Protein AF-B7KFS8-F1 (afdb_monomer_lite)

Structure (mmCIF, N/CA/C/O backbone):
data_AF-B7KFS8-F1
#
_entry.id   AF-B7KFS8-F1
#
loop_
_atom_site.group_PDB
_atom_site.id
_atom_site.type_symbol
_atom_site.label_atom_id
_atom_site.label_alt_id
_atom_site.label_comp_id
_atom_site.label_asym_id
_atom_site.label_entity_id
_atom_site.label_seq_id
_atom_site.pdbx_PDB_ins_code
_atom_site.Cartn_x
_atom_site.Cartn_y
_atom_site.Cartn_z
_atom_site.occupancy
_atom_site.B_iso_or_equiv
_atom_site.auth_seq_id
_atom_site.auth_comp_id
_atom_site.auth_asym_id
_atom_site.auth_atom_id
_atom_site.pdbx_PDB_model_num
ATOM 1 N N . MET A 1 1 ? -3.283 16.956 -27.958 1.00 44.78 1 MET A N 1
ATOM 2 C CA . MET A 1 1 ? -3.019 15.995 -26.865 1.00 44.78 1 MET A CA 1
ATOM 3 C C . MET A 1 1 ? -3.149 16.750 -25.552 1.00 44.78 1 MET A C 1
ATOM 5 O O . MET A 1 1 ? -2.461 17.747 -25.385 1.00 44.78 1 MET A O 1
ATOM 9 N N . ASN A 1 2 ? -4.097 16.364 -24.696 1.00 37.62 2 ASN A N 1
ATOM 10 C CA . ASN A 1 2 ? -4.349 17.033 -23.414 1.00 37.62 2 ASN A CA 1
ATOM 11 C C . ASN A 1 2 ? -3.291 16.612 -22.388 1.00 37.62 2 ASN A C 1
ATOM 13 O O . ASN A 1 2 ? -3.001 15.423 -22.302 1.00 37.62 2 ASN A O 1
ATOM 17 N N . LYS A 1 3 ? -2.767 17.562 -21.597 1.00 37.19 3 LYS A N 1
ATOM 18 C CA . LYS A 1 3 ? -1.763 17.331 -20.534 1.00 37.19 3 LYS A CA 1
ATOM 19 C C . LYS A 1 3 ? -2.094 16.143 -19.613 1.00 37.19 3 LYS A C 1
ATOM 21 O O . LYS A 1 3 ? -1.200 15.376 -19.289 1.00 37.19 3 LYS A O 1
ATOM 26 N N . ALA A 1 4 ? -3.377 15.930 -19.310 1.00 37.59 4 ALA A N 1
ATOM 27 C CA . ALA A 1 4 ? -3.850 14.810 -18.491 1.00 37.59 4 ALA A CA 1
ATOM 28 C C . ALA A 1 4 ? -3.551 13.415 -19.085 1.00 37.59 4 ALA A C 1
ATOM 30 O O . ALA A 1 4 ? -3.328 12.470 -18.341 1.00 37.59 4 ALA A O 1
ATOM 31 N N . ASN A 1 5 ? -3.503 13.273 -20.416 1.00 35.84 5 ASN A N 1
ATOM 32 C CA . ASN A 1 5 ? -3.118 12.007 -21.059 1.00 35.84 5 ASN A CA 1
ATOM 33 C C . ASN A 1 5 ? -1.601 11.788 -21.068 1.00 35.84 5 ASN A C 1
ATOM 35 O O . ASN A 1 5 ? -1.158 10.669 -21.297 1.00 35.84 5 ASN A O 1
ATOM 39 N N . THR A 1 6 ? -0.811 12.844 -20.875 1.00 38.94 6 THR A N 1
ATOM 40 C CA . THR A 1 6 ? 0.650 12.756 -20.845 1.00 38.94 6 THR A CA 1
ATOM 41 C C . THR A 1 6 ? 1.142 12.361 -19.452 1.00 38.94 6 THR A C 1
ATOM 43 O O . THR A 1 6 ? 2.029 11.523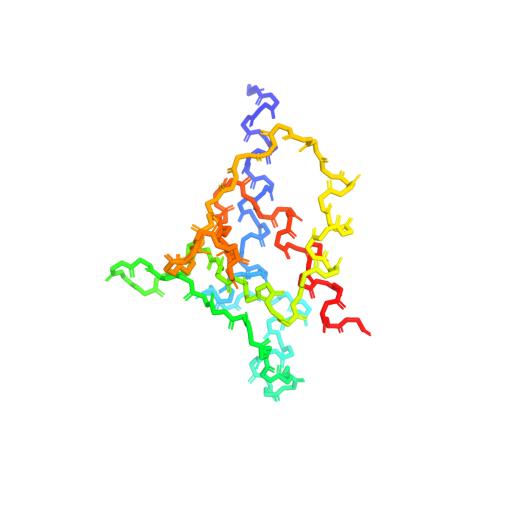 -19.354 1.00 38.94 6 THR A O 1
ATOM 46 N N . GLU A 1 7 ? 0.525 12.892 -18.391 1.00 46.03 7 GLU A N 1
ATOM 47 C CA . GLU A 1 7 ? 0.836 12.546 -16.991 1.00 46.03 7 GLU A CA 1
ATOM 48 C C . GLU A 1 7 ? 0.433 11.098 -16.659 1.00 46.03 7 GLU A C 1
ATOM 50 O O . GLU A 1 7 ? 1.249 10.336 -16.152 1.00 46.03 7 GLU A O 1
ATOM 55 N N . LEU A 1 8 ? -0.762 10.658 -17.082 1.00 44.94 8 LEU A N 1
ATOM 56 C CA . LEU A 1 8 ? -1.217 9.276 -16.871 1.00 44.94 8 LEU A CA 1
ATOM 57 C C . LEU A 1 8 ? -0.351 8.231 -17.607 1.00 44.94 8 LEU A C 1
ATOM 59 O O . LEU A 1 8 ? -0.252 7.089 -17.169 1.00 44.94 8 LEU A O 1
ATOM 63 N N . ASN A 1 9 ? 0.255 8.602 -18.743 1.00 43.78 9 ASN A N 1
ATOM 64 C CA . ASN A 1 9 ? 1.144 7.712 -19.500 1.00 43.78 9 ASN A CA 1
ATOM 65 C C . ASN A 1 9 ? 2.520 7.579 -18.836 1.00 43.78 9 ASN A C 1
ATOM 67 O O . ASN A 1 9 ? 3.072 6.487 -18.821 1.00 43.78 9 ASN A O 1
ATOM 71 N N . GLN A 1 10 ? 3.046 8.660 -18.251 1.00 48.53 10 GLN A N 1
ATOM 72 C CA . GLN A 1 10 ? 4.299 8.610 -17.489 1.00 48.53 10 GLN A CA 1
ATOM 73 C C . GLN A 1 10 ? 4.157 7.767 -16.216 1.00 48.53 10 GLN A C 1
ATOM 75 O O . GLN A 1 10 ? 5.083 7.044 -15.858 1.00 48.53 10 GLN A O 1
ATOM 80 N N . ASP A 1 11 ? 2.987 7.802 -15.567 1.00 54.16 11 ASP A N 1
ATOM 81 C CA . ASP A 1 11 ? 2.695 6.946 -14.413 1.00 54.16 11 ASP A CA 1
ATOM 82 C C . ASP A 1 11 ? 2.670 5.452 -14.791 1.00 54.16 11 ASP A C 1
ATOM 84 O O . ASP A 1 11 ? 3.154 4.615 -14.032 1.00 54.16 11 ASP A O 1
ATOM 88 N N . LEU A 1 12 ? 2.165 5.090 -15.976 1.00 55.66 12 LEU A N 1
ATOM 89 C CA . LEU A 1 12 ? 2.148 3.691 -16.426 1.00 55.66 12 LEU A CA 1
ATOM 90 C C . LEU A 1 12 ? 3.537 3.165 -16.807 1.00 55.66 12 LEU A C 1
ATOM 92 O O . LEU A 1 12 ? 3.809 1.996 -16.550 1.00 55.66 12 LEU A O 1
ATOM 96 N N . ASP A 1 13 ? 4.422 4.010 -17.342 1.00 55.03 13 ASP A N 1
ATOM 97 C CA . ASP A 1 13 ? 5.807 3.622 -17.649 1.00 55.03 13 ASP A CA 1
ATOM 98 C C . ASP A 1 13 ? 6.600 3.255 -16.377 1.00 55.03 13 ASP A C 1
ATOM 100 O O . ASP A 1 13 ? 7.511 2.429 -16.421 1.00 55.03 13 ASP A O 1
ATOM 104 N N . MET A 1 14 ? 6.232 3.821 -15.219 1.00 61.31 14 MET A N 1
ATOM 105 C CA . MET A 1 14 ? 6.832 3.469 -13.927 1.00 61.31 14 MET A CA 1
ATOM 106 C C . MET A 1 14 ? 6.249 2.191 -13.316 1.00 61.31 14 MET A C 1
ATOM 108 O O . MET A 1 14 ? 6.856 1.622 -12.413 1.00 61.31 14 MET A O 1
ATOM 112 N N . LEU A 1 15 ? 5.080 1.720 -13.762 1.00 65.25 15 LEU A N 1
ATOM 113 C CA . LEU A 1 15 ? 4.432 0.530 -13.201 1.00 65.25 15 LEU A CA 1
ATOM 114 C C . LEU A 1 15 ? 5.364 -0.686 -13.252 1.00 65.25 15 LEU A C 1
ATOM 116 O O . LEU A 1 15 ? 5.500 -1.410 -12.266 1.00 65.25 15 LEU A O 1
ATOM 120 N N . ASP A 1 16 ? 6.064 -0.831 -14.372 1.00 65.06 16 ASP A N 1
ATOM 121 C CA . ASP A 1 16 ? 6.987 -1.924 -14.653 1.00 65.06 16 ASP A CA 1
ATOM 122 C C . ASP A 1 16 ? 8.173 -2.003 -13.666 1.00 65.06 16 ASP A C 1
ATOM 124 O O . ASP A 1 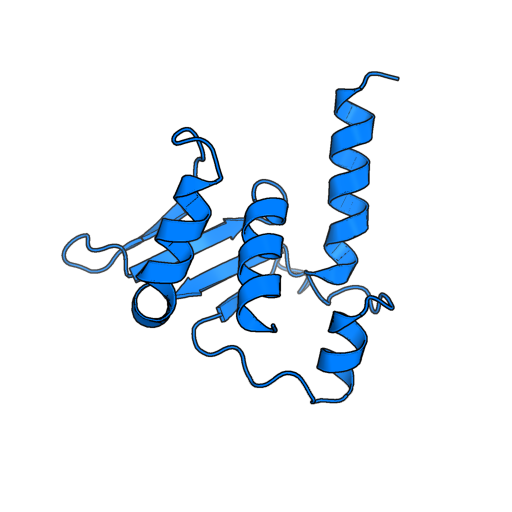16 ? 8.735 -3.081 -13.447 1.00 65.06 16 ASP A O 1
ATOM 128 N N . GLU A 1 17 ? 8.566 -0.884 -13.044 1.00 65.31 17 GLU A N 1
ATOM 129 C CA . GLU A 1 17 ? 9.651 -0.851 -12.051 1.00 65.31 17 GLU A CA 1
ATOM 130 C C . GLU A 1 17 ? 9.201 -1.306 -10.656 1.00 65.31 17 GLU A C 1
ATOM 132 O O . GLU A 1 17 ? 10.014 -1.821 -9.882 1.00 65.31 17 GLU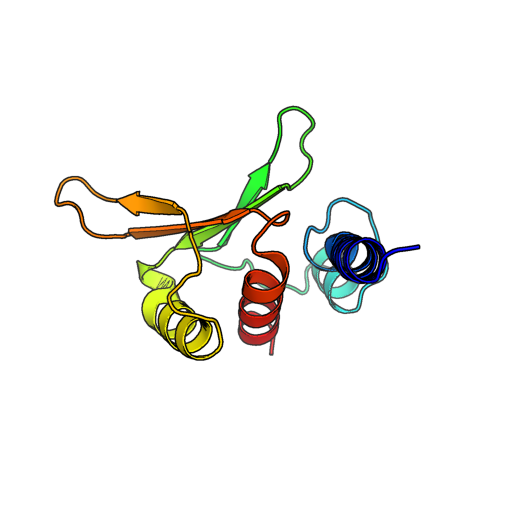 A O 1
ATOM 137 N N . TYR A 1 18 ? 7.914 -1.140 -10.342 1.00 68.94 18 TYR A N 1
ATOM 138 C CA . TYR A 1 18 ? 7.368 -1.292 -8.989 1.00 68.94 18 TYR A CA 1
ATOM 139 C C . TYR A 1 18 ? 6.347 -2.437 -8.856 1.00 68.94 18 TYR A C 1
ATOM 141 O O . TYR A 1 18 ? 5.979 -2.802 -7.733 1.00 68.94 18 TYR A O 1
ATOM 149 N N . ASP A 1 19 ? 5.904 -3.031 -9.970 1.00 66.56 19 ASP A N 1
ATOM 150 C CA . ASP A 1 19 ? 4.998 -4.184 -10.008 1.00 66.56 19 ASP A CA 1
ATOM 151 C C . ASP A 1 19 ? 5.734 -5.528 -10.206 1.00 66.56 19 ASP A C 1
ATOM 153 O O . ASP A 1 19 ? 5.211 -6.591 -9.866 1.00 66.56 19 ASP A O 1
ATOM 157 N N . PHE A 1 20 ? 6.986 -5.501 -10.671 1.00 62.53 20 PHE A N 1
ATOM 158 C CA . PHE A 1 20 ? 7.827 -6.661 -10.995 1.00 62.53 20 PHE A CA 1
ATOM 159 C C . PHE A 1 20 ? 7.170 -7.712 -11.915 1.00 62.53 20 PHE A C 1
ATOM 161 O O . PHE A 1 20 ? 7.577 -8.877 -11.879 1.00 62.53 20 PHE A O 1
ATOM 168 N N . THR A 1 21 ? 6.144 -7.363 -12.697 1.00 58.12 21 THR A N 1
ATOM 169 C CA . THR A 1 21 ? 5.476 -8.312 -13.610 1.00 58.12 21 THR A CA 1
ATOM 170 C C . THR A 1 21 ? 6.184 -8.415 -14.958 1.00 58.12 21 THR A C 1
ATOM 172 O O . THR A 1 21 ? 6.168 -9.480 -15.575 1.00 58.12 21 THR A O 1
ATOM 175 N N . GLY A 1 22 ? 6.825 -7.329 -15.399 1.00 53.00 22 GLY A N 1
ATOM 176 C CA . GLY A 1 22 ? 7.287 -7.168 -16.778 1.00 53.00 22 GLY A CA 1
ATOM 177 C C . GLY A 1 22 ? 8.745 -7.514 -17.074 1.00 53.00 22 GLY A C 1
ATOM 178 O O . GLY A 1 22 ? 9.154 -7.429 -18.229 1.00 53.00 22 GLY A O 1
ATOM 179 N N . GLY A 1 23 ? 9.576 -7.892 -16.099 1.00 48.72 23 GLY A N 1
ATOM 180 C CA . GLY A 1 23 ? 10.985 -8.150 -16.428 1.00 48.72 23 GLY A CA 1
ATOM 181 C C . GLY A 1 23 ? 11.844 -6.898 -16.614 1.00 48.72 23 GLY A C 1
ATOM 182 O O . GLY A 1 23 ? 12.997 -7.005 -17.041 1.00 48.72 23 GLY A O 1
ATOM 183 N N . VAL A 1 24 ? 11.285 -5.714 -16.364 1.00 46.81 24 VAL A N 1
ATOM 184 C CA . VAL A 1 24 ? 11.899 -4.451 -16.764 1.00 46.81 24 VAL A CA 1
ATOM 185 C C . VAL A 1 24 ? 13.109 -4.155 -15.891 1.00 46.81 24 VAL A C 1
ATOM 187 O O . VAL A 1 24 ? 13.079 -4.281 -14.671 1.00 46.81 24 VAL A O 1
ATOM 190 N N . ARG A 1 25 ? 14.218 -3.786 -16.544 1.00 44.72 25 ARG A N 1
ATOM 191 C CA . ARG A 1 25 ? 15.521 -3.470 -15.939 1.00 44.72 25 ARG A CA 1
ATOM 192 C C . ARG A 1 25 ? 15.478 -2.146 -15.153 1.00 44.72 25 ARG A C 1
ATOM 194 O O . ARG A 1 25 ? 16.257 -1.245 -15.437 1.00 44.72 25 ARG A O 1
ATOM 201 N N . GLY A 1 26 ? 14.612 -2.042 -14.152 1.00 51.66 26 GLY A N 1
ATOM 202 C CA . GLY A 1 26 ? 14.700 -1.024 -13.108 1.00 51.66 26 GLY A CA 1
ATOM 203 C C . GLY A 1 26 ? 15.756 -1.407 -12.067 1.00 51.66 26 GLY A C 1
ATOM 204 O O . GLY A 1 26 ? 16.061 -2.593 -11.877 1.00 51.66 26 GLY A O 1
ATOM 205 N N . LYS A 1 27 ? 16.314 -0.413 -11.364 1.00 55.22 27 LYS A N 1
ATOM 206 C CA . LYS A 1 27 ? 17.321 -0.598 -10.294 1.00 55.22 27 LYS A CA 1
ATOM 207 C C . LYS A 1 27 ? 16.903 -1.679 -9.285 1.00 55.22 27 LYS A C 1
ATOM 209 O O . LYS A 1 27 ? 17.736 -2.468 -8.840 1.00 55.22 27 LYS A O 1
ATOM 214 N N . TYR A 1 28 ? 15.611 -1.743 -8.970 1.00 57.62 28 TYR A N 1
ATOM 215 C CA . TYR A 1 28 ? 15.062 -2.616 -7.936 1.00 57.62 28 TYR A CA 1
ATOM 216 C C . TYR A 1 28 ? 14.612 -3.987 -8.451 1.00 57.62 28 TYR A C 1
ATOM 218 O O . TYR A 1 28 ? 14.753 -4.977 -7.738 1.00 57.62 28 TYR A O 1
ATOM 226 N N . TYR A 1 29 ? 14.181 -4.098 -9.710 1.00 57.56 29 TYR A N 1
ATOM 227 C CA . TYR A 1 29 ? 13.882 -5.393 -10.328 1.00 57.56 29 TYR A CA 1
ATOM 228 C C . TYR A 1 29 ? 15.120 -6.303 -10.378 1.00 57.56 29 TYR A C 1
ATOM 230 O O . TYR A 1 29 ? 15.045 -7.489 -10.056 1.00 57.56 29 TYR A O 1
ATOM 238 N N . GLN A 1 30 ? 16.291 -5.736 -10.700 1.00 55.03 30 GLN A N 1
ATOM 239 C CA . GLN A 1 30 ? 17.556 -6.479 -10.694 1.00 55.03 30 GLN A CA 1
ATOM 240 C C . GLN A 1 30 ? 17.940 -6.962 -9.288 1.00 55.03 30 GLN A C 1
ATOM 242 O O . GLN A 1 30 ? 18.442 -8.073 -9.130 1.00 55.03 30 GLN A O 1
ATOM 247 N N . GLN A 1 31 ? 17.686 -6.157 -8.253 1.00 57.41 31 GLN A N 1
ATOM 248 C CA . GLN A 1 31 ? 17.914 -6.569 -6.866 1.00 57.41 31 GLN A CA 1
ATOM 249 C C . GLN A 1 31 ? 16.949 -7.689 -6.452 1.00 57.41 31 GLN A C 1
ATOM 251 O O . GLN A 1 31 ? 17.374 -8.642 -5.797 1.00 57.41 31 GLN A O 1
ATOM 256 N N . TYR A 1 32 ? 15.680 -7.607 -6.870 1.00 59.34 32 TYR A N 1
ATOM 257 C CA . TYR A 1 32 ? 14.668 -8.628 -6.596 1.00 59.34 32 TYR A CA 1
ATOM 258 C C . TYR A 1 32 ? 15.025 -9.970 -7.248 1.00 59.34 32 TYR A C 1
ATOM 260 O O . TYR A 1 32 ? 15.091 -10.990 -6.565 1.00 59.34 32 TYR A O 1
ATOM 268 N N . GLN A 1 33 ? 15.321 -9.971 -8.554 1.00 54.59 33 GLN A N 1
ATOM 269 C CA . GLN A 1 33 ? 15.661 -11.188 -9.303 1.00 54.59 33 GLN A CA 1
ATOM 270 C C . GLN A 1 33 ? 16.934 -11.877 -8.811 1.00 54.59 33 GLN A C 1
ATOM 272 O O . GLN A 1 33 ? 17.012 -13.102 -8.839 1.00 54.59 33 GLN A O 1
ATOM 277 N N . ASN A 1 34 ? 17.916 -11.109 -8.338 1.00 57.84 34 ASN A N 1
ATOM 278 C CA . ASN A 1 34 ? 19.157 -11.659 -7.797 1.00 57.84 34 ASN A CA 1
ATOM 279 C C . ASN A 1 34 ? 19.003 -12.193 -6.358 1.00 57.84 34 ASN A C 1
ATOM 281 O O . ASN A 1 34 ? 20.000 -12.568 -5.747 1.00 57.84 34 ASN A O 1
ATOM 285 N N . GLY A 1 35 ? 17.784 -12.208 -5.799 1.00 53.47 35 GLY A N 1
ATOM 286 C CA . GLY A 1 35 ? 17.520 -12.663 -4.430 1.00 53.47 35 GLY A CA 1
ATOM 287 C C . GLY A 1 35 ? 18.048 -11.719 -3.345 1.00 53.47 35 GLY A C 1
ATOM 288 O O . GLY A 1 35 ? 18.118 -12.104 -2.181 1.00 53.47 35 GLY A O 1
ATOM 289 N N . ASN A 1 36 ? 18.422 -10.489 -3.712 1.00 55.00 36 ASN A N 1
ATOM 290 C CA . ASN A 1 36 ? 19.032 -9.510 -2.809 1.00 55.00 36 ASN A CA 1
ATOM 291 C C . ASN A 1 36 ? 18.009 -8.612 -2.104 1.00 55.00 36 ASN A C 1
ATOM 293 O O . ASN A 1 36 ? 18.378 -7.873 -1.192 1.00 55.00 36 ASN A O 1
ATOM 297 N N . ILE A 1 37 ? 16.733 -8.668 -2.491 1.00 59.91 37 ILE A N 1
ATOM 298 C CA . ILE A 1 37 ? 15.667 -8.018 -1.727 1.00 59.91 37 ILE A CA 1
ATOM 299 C C . ILE A 1 37 ? 15.251 -8.961 -0.610 1.00 59.91 37 ILE A C 1
ATOM 301 O O . ILE A 1 37 ? 14.714 -10.043 -0.853 1.00 59.91 37 ILE A O 1
ATOM 305 N N . LYS A 1 38 ? 15.509 -8.536 0.632 1.00 65.69 38 LYS A N 1
ATOM 306 C CA . LYS A 1 38 ? 14.945 -9.195 1.810 1.00 65.69 38 LYS A CA 1
ATOM 307 C C . LYS A 1 38 ? 13.429 -9.294 1.625 1.00 65.69 38 LYS A C 1
ATOM 309 O O . LYS A 1 38 ? 12.834 -8.319 1.167 1.00 65.69 38 LYS A O 1
ATOM 314 N N . PRO A 1 39 ? 12.794 -10.421 1.991 1.00 68.06 39 PRO A N 1
ATOM 315 C CA . PRO A 1 39 ? 11.342 -10.511 1.989 1.00 68.06 39 PRO A CA 1
ATOM 316 C C . PRO A 1 39 ? 10.761 -9.287 2.698 1.00 68.06 39 PRO A C 1
ATOM 318 O O . PRO A 1 39 ? 11.079 -9.045 3.865 1.00 68.06 39 PRO A O 1
ATOM 321 N N . LEU A 1 40 ? 9.957 -8.497 1.984 1.00 80.25 40 LEU A N 1
ATOM 322 C CA . LEU A 1 40 ? 9.279 -7.343 2.560 1.00 80.25 40 LEU A CA 1
ATOM 323 C C . LEU A 1 40 ? 8.133 -7.865 3.427 1.00 80.25 40 LEU A C 1
ATOM 325 O O . LEU A 1 40 ? 7.013 -8.073 2.961 1.00 80.25 40 LEU A O 1
ATOM 329 N N . LYS A 1 41 ? 8.453 -8.189 4.681 1.00 86.50 41 LYS A N 1
ATOM 330 C CA . LYS A 1 41 ? 7.486 -8.653 5.679 1.00 86.50 41 LYS A CA 1
ATOM 331 C C . LYS A 1 41 ? 6.332 -7.651 5.755 1.00 86.50 41 LYS A C 1
ATOM 333 O O . LYS A 1 41 ? 6.584 -6.464 5.814 1.00 86.50 41 LYS A O 1
ATOM 338 N N . GLY A 1 42 ? 5.082 -8.110 5.744 1.00 90.00 42 GLY A N 1
ATOM 339 C CA . GLY A 1 42 ? 3.920 -7.212 5.798 1.00 90.00 42 GLY A CA 1
ATOM 340 C C . GLY A 1 42 ? 3.547 -6.560 4.459 1.00 90.00 42 GLY A C 1
ATOM 341 O O . GLY A 1 42 ? 2.571 -5.823 4.406 1.00 90.00 42 GLY A O 1
ATOM 342 N N . ILE A 1 43 ? 4.262 -6.857 3.368 1.00 91.38 43 ILE A N 1
ATOM 343 C CA . ILE A 1 43 ? 3.898 -6.437 2.010 1.00 91.38 43 ILE A CA 1
ATOM 344 C C . ILE A 1 43 ? 3.408 -7.646 1.215 1.00 91.38 43 ILE A C 1
ATOM 346 O O . ILE A 1 43 ? 4.112 -8.649 1.082 1.00 91.38 43 ILE A O 1
ATOM 350 N N . GLN A 1 44 ? 2.208 -7.547 0.646 1.00 91.19 44 GLN A N 1
ATOM 351 C CA . GLN A 1 44 ? 1.650 -8.567 -0.242 1.00 91.19 44 GLN A CA 1
ATOM 352 C C . GLN A 1 44 ? 1.155 -7.936 -1.535 1.00 91.19 44 GLN A C 1
ATOM 354 O O . GLN A 1 44 ? 0.438 -6.944 -1.519 1.00 91.19 44 GLN A O 1
ATOM 359 N N . PHE A 1 45 ? 1.496 -8.525 -2.677 1.00 90.56 45 PHE A N 1
ATOM 360 C CA . PHE A 1 45 ? 0.984 -8.037 -3.951 1.00 90.56 45 PHE A CA 1
ATOM 361 C C . PHE A 1 45 ? -0.404 -8.596 -4.242 1.00 90.56 45 PHE A C 1
ATOM 363 O O . PHE A 1 45 ? -0.639 -9.801 -4.146 1.00 90.56 45 PHE A O 1
ATOM 370 N N . VAL A 1 46 ? -1.301 -7.712 -4.668 1.00 90.81 46 VAL A N 1
ATOM 371 C CA . VAL A 1 46 ? -2.624 -8.079 -5.172 1.00 90.81 46 VAL A CA 1
ATOM 372 C C . VAL A 1 46 ? -2.493 -8.382 -6.657 1.00 90.81 46 VAL A C 1
ATOM 374 O O . VAL A 1 46 ? -1.923 -7.585 -7.405 1.00 90.81 46 VAL A O 1
ATOM 377 N N . THR A 1 47 ? -3.017 -9.529 -7.085 1.00 89.19 47 THR A N 1
ATOM 378 C CA . THR A 1 47 ? -2.968 -9.967 -8.483 1.00 89.19 47 THR A CA 1
ATOM 379 C C . THR A 1 47 ? -4.358 -10.066 -9.092 1.00 89.19 47 THR A C 1
ATOM 381 O O . THR A 1 47 ? -5.334 -10.369 -8.405 1.00 89.19 47 THR A O 1
ATOM 384 N N . ASP A 1 48 ? -4.450 -9.807 -10.395 1.00 87.38 48 ASP A N 1
ATOM 385 C CA . ASP A 1 48 ? -5.650 -10.096 -11.168 1.00 87.38 48 ASP A CA 1
ATOM 386 C C . ASP A 1 48 ? -5.754 -11.587 -11.532 1.00 87.38 48 ASP A C 1
ATOM 388 O O . ASP A 1 48 ? -4.867 -12.398 -11.261 1.00 87.38 48 ASP A O 1
ATOM 392 N N . THR A 1 49 ? -6.837 -11.959 -12.213 1.00 88.56 49 THR A N 1
ATOM 393 C CA . THR A 1 49 ? -7.098 -13.345 -12.638 1.00 88.56 49 THR A CA 1
ATOM 394 C C . THR A 1 49 ? -6.079 -13.906 -13.634 1.00 88.56 49 THR A C 1
ATOM 396 O O . THR A 1 49 ? -6.091 -15.105 -13.902 1.00 88.56 49 THR A O 1
ATOM 399 N N . LYS A 1 50 ? -5.200 -13.065 -14.192 1.00 86.31 50 LYS A N 1
ATOM 400 C CA . LYS A 1 50 ? -4.111 -13.449 -15.099 1.00 86.31 50 LYS A CA 1
ATOM 401 C C . LYS A 1 50 ? -2.748 -13.461 -14.396 1.00 86.31 50 LYS A C 1
ATOM 403 O O . LYS A 1 50 ? -1.740 -13.675 -15.062 1.00 86.31 50 LYS A O 1
ATOM 408 N N . GLY A 1 51 ? -2.707 -13.228 -13.082 1.00 81.12 51 GLY A N 1
ATOM 409 C CA . GLY A 1 51 ? -1.477 -13.179 -12.290 1.00 81.12 51 GLY A CA 1
ATOM 410 C C . GLY A 1 51 ? -0.703 -11.866 -12.413 1.00 81.12 51 GLY A C 1
ATOM 411 O O . GLY A 1 51 ? 0.426 -11.783 -11.930 1.00 81.12 51 GLY A O 1
ATOM 412 N N . ARG A 1 52 ? -1.276 -10.829 -13.039 1.00 81.81 52 ARG A N 1
ATOM 413 C CA . ARG A 1 52 ? -0.638 -9.507 -13.117 1.00 81.81 52 ARG A CA 1
ATOM 414 C C . ARG A 1 52 ? -0.821 -8.797 -11.787 1.00 81.81 52 ARG A C 1
ATOM 416 O O . ARG A 1 52 ? -1.930 -8.775 -11.261 1.00 81.81 52 ARG A O 1
ATOM 423 N N . LYS A 1 53 ? 0.242 -8.207 -11.249 1.00 86.00 53 LYS A N 1
ATOM 424 C CA . LYS A 1 53 ? 0.173 -7.413 -10.024 1.00 86.00 53 LYS A CA 1
ATOM 425 C C . LYS A 1 53 ? -0.522 -6.089 -10.325 1.00 86.00 53 LYS A C 1
ATOM 427 O O . LYS A 1 53 ? -0.112 -5.346 -11.204 1.00 86.00 53 LYS A O 1
ATOM 432 N N . THR A 1 54 ? -1.604 -5.817 -9.614 1.00 89.31 54 THR A N 1
ATOM 433 C CA . THR A 1 54 ? -2.459 -4.637 -9.827 1.00 89.31 54 THR A CA 1
ATOM 434 C C . TH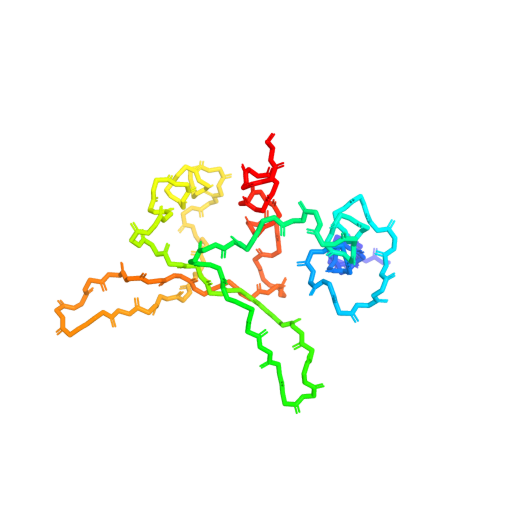R A 1 54 ? -2.499 -3.714 -8.616 1.00 89.31 54 THR A C 1
ATOM 436 O O . THR A 1 54 ? -3.161 -2.673 -8.639 1.00 89.31 54 THR A O 1
ATOM 439 N N . GLY A 1 55 ? -1.823 -4.102 -7.542 1.00 91.75 55 GLY A N 1
ATOM 440 C CA . GLY A 1 55 ? -1.764 -3.342 -6.314 1.00 91.75 55 GLY A CA 1
ATOM 441 C C . GLY A 1 55 ? -0.942 -4.037 -5.245 1.00 91.75 55 GLY A C 1
ATOM 442 O O . GLY A 1 55 ? -0.348 -5.098 -5.462 1.00 91.75 55 GLY A O 1
ATOM 443 N N . VAL A 1 56 ? -0.960 -3.434 -4.068 1.00 93.56 56 VAL A N 1
ATOM 444 C CA . VAL A 1 56 ? -0.250 -3.907 -2.889 1.00 93.56 56 VAL A CA 1
ATOM 445 C C . VAL A 1 56 ? -1.137 -3.765 -1.658 1.00 93.56 56 VAL A C 1
ATOM 447 O O . VAL A 1 56 ? -1.839 -2.769 -1.491 1.00 93.56 56 VAL A O 1
ATOM 450 N N . LEU A 1 57 ? -1.117 -4.787 -0.813 1.00 95.94 57 LEU A N 1
ATOM 451 C CA . LEU A 1 57 ? -1.660 -4.782 0.531 1.00 95.94 57 LEU A CA 1
ATOM 452 C C . LEU A 1 57 ? -0.495 -4.600 1.506 1.00 95.94 57 LEU A C 1
ATOM 454 O O . LEU A 1 57 ? 0.490 -5.341 1.449 1.00 95.94 57 LEU A O 1
ATOM 458 N N . ILE A 1 58 ? -0.615 -3.603 2.374 1.00 96.12 58 ILE A N 1
ATOM 459 C CA . ILE A 1 58 ? 0.418 -3.191 3.324 1.00 96.12 58 ILE A CA 1
ATOM 460 C C . ILE A 1 58 ? -0.134 -3.395 4.729 1.00 96.12 58 ILE A C 1
ATOM 462 O O . ILE A 1 58 ? -1.154 -2.803 5.079 1.00 96.12 58 ILE A O 1
ATOM 466 N N . ASP A 1 59 ? 0.534 -4.229 5.520 1.00 96.50 59 ASP A N 1
ATOM 467 C CA . ASP A 1 59 ? 0.216 -4.475 6.924 1.00 96.50 59 ASP A CA 1
ATOM 468 C C . ASP A 1 59 ? 0.512 -3.225 7.758 1.00 96.50 59 ASP A C 1
ATOM 470 O O . ASP A 1 59 ? 1.660 -2.787 7.880 1.00 96.50 59 ASP A O 1
ATOM 474 N N . LEU A 1 60 ? -0.537 -2.647 8.336 1.00 96.25 60 LEU A N 1
ATOM 475 C CA . LEU A 1 60 ? -0.419 -1.455 9.164 1.00 96.25 60 LEU A CA 1
ATOM 476 C C . LEU A 1 60 ? 0.158 -1.784 10.542 1.00 96.25 60 LEU A C 1
ATOM 478 O O . LEU A 1 60 ? 0.793 -0.923 11.135 1.00 96.25 60 LEU A O 1
ATOM 482 N N . ASN A 1 61 ? 0.072 -3.025 11.027 1.00 93.62 61 ASN A N 1
ATOM 483 C CA . ASN A 1 61 ? 0.721 -3.386 12.292 1.00 93.62 61 ASN A CA 1
ATOM 484 C C . ASN A 1 61 ? 2.251 -3.295 12.198 1.00 93.62 61 ASN A C 1
ATOM 486 O O . ASN A 1 61 ? 2.917 -3.006 13.191 1.00 93.62 61 ASN A O 1
ATOM 490 N N . GLU A 1 62 ? 2.807 -3.532 11.008 1.00 94.00 62 GLU A N 1
ATOM 491 C CA . GLU A 1 62 ? 4.240 -3.393 10.738 1.00 94.00 62 GLU A CA 1
ATOM 492 C C . GLU A 1 62 ? 4.595 -1.959 10.305 1.00 94.00 62 GLU A C 1
ATOM 494 O O . GLU A 1 62 ? 5.633 -1.432 10.705 1.00 94.00 62 GLU A O 1
ATOM 499 N N . TYR A 1 63 ? 3.737 -1.314 9.503 1.00 95.19 63 TYR A N 1
ATOM 500 C CA . TYR A 1 63 ? 4.088 -0.087 8.778 1.00 95.19 63 TYR A CA 1
ATOM 501 C C . TYR A 1 63 ? 3.208 1.134 9.066 1.00 95.19 63 TYR A C 1
ATOM 503 O O . TYR A 1 63 ? 3.254 2.088 8.289 1.00 95.19 63 TYR A O 1
ATOM 511 N N . GLN A 1 64 ? 2.463 1.170 10.179 1.00 94.25 64 GLN A N 1
ATOM 512 C CA . GLN A 1 64 ? 1.605 2.310 10.549 1.00 94.25 64 GLN A CA 1
ATOM 513 C C . GLN A 1 64 ? 2.347 3.651 10.457 1.00 94.25 64 GLN A C 1
ATOM 515 O O . GLN A 1 64 ? 1.875 4.579 9.812 1.00 94.25 64 GLN A O 1
ATOM 520 N N . TYR A 1 65 ? 3.542 3.741 11.050 1.00 93.12 65 TYR A N 1
ATOM 521 C CA . TYR A 1 65 ? 4.317 4.984 11.051 1.00 93.12 65 TYR A CA 1
ATOM 522 C C . TYR A 1 65 ? 4.706 5.429 9.635 1.00 93.12 65 TYR A C 1
ATOM 524 O O . TYR A 1 65 ? 4.554 6.596 9.283 1.00 93.12 65 TYR A O 1
ATOM 532 N N . LEU A 1 66 ? 5.175 4.492 8.806 1.00 92.38 66 LEU A N 1
ATOM 533 C CA . LEU A 1 66 ? 5.536 4.779 7.420 1.00 92.38 66 LEU A CA 1
ATOM 534 C C . LEU A 1 66 ? 4.311 5.213 6.610 1.00 92.38 66 LEU A C 1
ATOM 536 O O . LEU A 1 66 ? 4.402 6.139 5.809 1.00 92.38 66 LEU A O 1
ATOM 540 N N . TRP A 1 67 ? 3.170 4.564 6.837 1.00 93.88 67 TRP A N 1
ATOM 541 C CA . TRP A 1 67 ? 1.903 4.922 6.216 1.00 93.88 67 TRP A CA 1
ATOM 542 C C . TRP A 1 67 ? 1.479 6.353 6.574 1.00 93.88 67 TRP A C 1
ATOM 544 O O . TRP A 1 67 ? 1.210 7.150 5.674 1.00 93.88 67 TRP A O 1
ATOM 554 N N . ASP A 1 68 ? 1.508 6.709 7.859 1.00 91.69 68 ASP A N 1
ATOM 555 C CA . ASP A 1 68 ? 1.124 8.039 8.340 1.00 91.69 68 ASP A CA 1
ATOM 556 C C . ASP A 1 68 ? 2.067 9.138 7.822 1.00 91.69 68 ASP A C 1
ATOM 558 O O . ASP A 1 68 ? 1.613 10.196 7.381 1.00 91.69 68 ASP A O 1
ATOM 562 N N . GLU A 1 69 ? 3.382 8.893 7.810 1.00 90.69 69 GLU A N 1
ATOM 563 C CA . GLU A 1 69 ? 4.362 9.815 7.214 1.00 90.69 69 GLU A CA 1
ATOM 564 C C . GLU A 1 69 ? 4.154 9.981 5.705 1.00 90.69 69 GLU A C 1
ATOM 566 O O . GLU A 1 69 ? 4.291 11.083 5.161 1.00 90.69 69 GLU A O 1
ATOM 571 N N . CYS A 1 70 ? 3.799 8.895 5.016 1.00 88.88 70 CYS A N 1
ATOM 572 C CA . CYS A 1 70 ? 3.496 8.940 3.595 1.00 88.88 70 CYS A CA 1
ATOM 573 C C . CYS A 1 70 ? 2.277 9.835 3.350 1.00 88.88 70 CYS A C 1
ATOM 575 O O . CYS A 1 70 ? 2.368 10.777 2.562 1.00 88.88 70 CYS A O 1
ATOM 577 N N . LEU A 1 71 ? 1.190 9.625 4.100 1.00 86.38 71 LEU A N 1
ATOM 578 C CA . LEU A 1 71 ? -0.041 10.407 3.985 1.00 86.38 71 LEU A CA 1
ATOM 579 C C . LEU A 1 71 ? 0.157 11.905 4.223 1.00 86.38 71 LEU A C 1
ATOM 581 O O . LEU A 1 71 ? -0.482 12.686 3.538 1.00 86.38 71 LEU A O 1
ATOM 585 N N . LYS A 1 72 ? 1.088 12.334 5.086 1.00 87.44 72 LYS A N 1
ATOM 586 C CA . LYS A 1 72 ? 1.408 13.772 5.254 1.00 87.44 72 LYS A CA 1
ATOM 587 C C . LYS A 1 72 ? 1.910 14.449 3.976 1.00 87.44 72 LYS A C 1
ATOM 589 O O . LYS A 1 72 ? 1.908 15.673 3.884 1.00 87.44 72 LYS A O 1
ATOM 594 N N . THR A 1 73 ? 2.419 13.666 3.028 1.00 84.62 73 THR A N 1
ATOM 595 C CA . THR A 1 73 ? 2.953 14.167 1.753 1.00 84.62 73 THR A CA 1
ATOM 596 C C . THR A 1 73 ? 1.890 14.218 0.661 1.00 84.62 73 THR A C 1
ATOM 598 O O . THR A 1 73 ? 2.069 14.921 -0.331 1.00 84.62 73 THR A O 1
ATOM 601 N N . PHE A 1 74 ? 0.801 13.473 0.830 1.00 81.50 74 PHE A N 1
ATOM 602 C CA . PHE A 1 74 ? -0.301 13.415 -0.119 1.00 81.50 74 PHE A CA 1
ATOM 603 C C . PHE A 1 74 ? -1.518 14.157 0.451 1.00 81.50 74 PHE A C 1
ATOM 605 O O . PHE A 1 74 ? -1.583 14.467 1.635 1.00 81.50 74 PHE A O 1
ATOM 612 N N . ASP A 1 75 ? -2.468 14.514 -0.407 1.00 75.12 75 ASP A N 1
ATOM 613 C CA . ASP A 1 75 ? -3.685 15.212 0.016 1.00 75.12 75 ASP A CA 1
ATOM 614 C C . ASP A 1 75 ? -4.557 14.303 0.914 1.00 75.12 75 ASP A C 1
ATOM 616 O O . ASP A 1 75 ? -4.669 13.098 0.678 1.00 75.12 75 ASP A O 1
ATOM 620 N N . GLU A 1 76 ? -5.233 14.873 1.916 1.00 65.12 76 GLU A N 1
ATOM 621 C CA . GLU A 1 76 ? -6.234 14.180 2.743 1.00 65.12 76 GLU A CA 1
ATOM 622 C C . GLU A 1 76 ? -7.396 13.612 1.904 1.00 65.12 76 GLU A C 1
ATOM 624 O O . GLU A 1 76 ? -8.122 12.722 2.351 1.00 65.12 76 GLU A O 1
ATOM 629 N N . SER A 1 77 ? -7.566 14.093 0.667 1.00 74.62 77 SER A N 1
ATOM 630 C CA . SER A 1 77 ? -8.565 13.600 -0.286 1.00 74.62 77 SER A CA 1
ATOM 631 C C . SER A 1 77 ? -8.249 12.230 -0.910 1.00 74.62 77 SER A C 1
ATOM 633 O O . SER A 1 77 ? -9.090 11.691 -1.642 1.00 74.62 77 SER A O 1
ATOM 635 N N . VAL A 1 78 ? -7.081 11.637 -0.624 1.00 83.88 78 VAL A N 1
ATOM 636 C CA . VAL A 1 78 ? -6.706 10.314 -1.144 1.00 83.88 78 VAL A CA 1
ATOM 637 C C . VAL A 1 78 ? -7.683 9.245 -0.646 1.00 83.88 78 VAL A C 1
ATOM 639 O O . VAL A 1 78 ? -7.797 8.946 0.545 1.00 83.88 78 VAL A O 1
ATOM 642 N N . LYS A 1 79 ? -8.372 8.609 -1.595 1.00 89.31 79 LYS A N 1
ATOM 643 C CA . LYS A 1 79 ? -9.332 7.535 -1.328 1.00 89.31 79 LYS A CA 1
ATOM 644 C C . LYS A 1 79 ? -8.656 6.173 -1.397 1.00 89.31 79 LYS A C 1
ATOM 646 O O . LYS A 1 79 ? -8.581 5.581 -2.464 1.00 89.31 79 LYS A O 1
ATOM 651 N N . VAL A 1 80 ? -8.251 5.642 -0.249 1.00 92.00 80 VAL A N 1
ATOM 652 C CA . VAL A 1 80 ? -7.730 4.269 -0.149 1.00 92.00 80 VAL A CA 1
ATOM 653 C C . VAL A 1 80 ? -8.742 3.296 0.448 1.00 92.00 80 VAL A C 1
ATOM 655 O O . VAL A 1 80 ? -9.711 3.688 1.100 1.00 92.00 80 VAL A O 1
ATOM 658 N N . GLN A 1 81 ? -8.490 2.004 0.248 1.00 93.69 81 GLN A N 1
ATOM 659 C CA . GLN A 1 81 ? -9.259 0.924 0.861 1.00 93.69 81 GLN A CA 1
ATOM 660 C C . GLN A 1 81 ? -8.480 0.337 2.037 1.00 93.69 81 GLN A C 1
ATOM 662 O O . GLN A 1 81 ? -7.273 0.129 1.938 1.00 93.69 81 GLN A O 1
ATOM 667 N N . TYR A 1 82 ? -9.176 0.038 3.132 1.00 95.62 82 TYR A N 1
ATOM 668 C CA . TYR A 1 82 ? -8.587 -0.583 4.316 1.00 95.62 82 TYR A CA 1
ATOM 669 C C . TYR A 1 82 ? -9.172 -1.973 4.542 1.00 95.62 82 TYR A C 1
ATOM 671 O O . TYR A 1 82 ? -10.372 -2.186 4.365 1.00 95.62 82 TYR A O 1
ATOM 679 N N . LEU A 1 83 ? -8.323 -2.896 4.986 1.00 95.12 83 LEU A N 1
ATOM 680 C CA . LEU A 1 83 ? -8.765 -4.088 5.691 1.00 95.12 83 LEU A CA 1
ATOM 681 C C . LEU A 1 83 ? -8.941 -3.715 7.162 1.00 95.12 83 LEU A C 1
ATOM 683 O O . LEU A 1 83 ? -8.026 -3.156 7.773 1.00 95.12 83 LEU A O 1
ATOM 687 N N . VAL A 1 84 ? -10.109 -4.031 7.712 1.00 96.44 84 VAL A N 1
ATOM 688 C CA . VAL A 1 84 ? -10.439 -3.787 9.116 1.00 96.44 84 VAL A CA 1
ATOM 689 C C . VAL A 1 84 ? -10.663 -5.099 9.852 1.00 96.44 84 VAL A C 1
ATOM 691 O O . VAL A 1 84 ? -11.089 -6.089 9.250 1.00 96.44 84 VAL A O 1
ATOM 694 N N . ASP A 1 85 ? -10.362 -5.114 11.144 1.00 95.94 85 ASP A N 1
ATOM 695 C CA . ASP A 1 85 ? -10.627 -6.259 12.005 1.00 95.94 85 ASP A CA 1
ATOM 696 C C . ASP A 1 85 ? -12.082 -6.287 12.518 1.00 95.94 85 ASP A C 1
ATOM 698 O O . ASP A 1 85 ? -12.928 -5.468 12.153 1.00 95.94 85 ASP A O 1
ATOM 702 N N . SER A 1 86 ? -12.384 -7.253 13.391 1.00 96.19 86 SER A N 1
ATOM 703 C CA . SER A 1 86 ? -13.717 -7.405 13.996 1.00 96.19 86 SER A CA 1
ATOM 704 C C . SER A 1 86 ? -14.159 -6.244 14.899 1.00 96.19 86 SER A C 1
ATOM 706 O O . SER A 1 86 ? -15.350 -6.136 15.186 1.00 96.19 86 SER A O 1
ATOM 708 N N . GLN A 1 87 ? -13.226 -5.408 15.363 1.00 95.94 87 GLN A N 1
ATOM 709 C CA . GLN A 1 87 ? -13.486 -4.230 16.197 1.00 95.94 87 GLN A CA 1
ATOM 710 C C . GLN A 1 87 ? -13.561 -2.939 15.365 1.00 95.94 87 GLN A C 1
ATOM 712 O O . GLN A 1 87 ? -13.931 -1.892 15.891 1.00 95.94 87 GLN A O 1
ATOM 717 N N . GLY A 1 88 ? -13.266 -3.014 14.063 1.00 94.31 88 GLY A N 1
ATOM 718 C CA . GLY A 1 88 ? -13.226 -1.868 13.157 1.00 94.31 88 GLY A CA 1
ATOM 719 C C . GLY A 1 88 ? -11.858 -1.188 13.077 1.00 94.31 88 GLY A C 1
ATOM 720 O O . GLY A 1 88 ? -11.744 -0.153 12.418 1.00 94.31 88 GLY A O 1
ATOM 721 N N . GLU A 1 89 ? -10.824 -1.760 13.697 1.00 95.25 89 GLU A N 1
ATOM 722 C CA . GLU A 1 89 ? -9.458 -1.243 13.621 1.00 95.25 89 GLU A CA 1
ATOM 723 C C . GLU A 1 89 ? -8.858 -1.521 12.242 1.00 95.25 89 GLU A C 1
ATOM 725 O O . GLU A 1 89 ? -9.021 -2.605 11.677 1.00 95.25 89 GLU A O 1
ATOM 730 N N . LYS A 1 90 ? -8.152 -0.536 11.680 1.00 95.88 90 LYS A N 1
ATOM 731 C CA . LYS A 1 90 ? -7.501 -0.657 10.368 1.00 95.88 90 LYS A CA 1
ATOM 732 C C . LYS A 1 90 ? -6.211 -1.457 10.523 1.00 95.88 90 LYS A C 1
ATOM 734 O O . LYS A 1 90 ? -5.262 -0.977 11.127 1.00 95.88 90 LYS A O 1
ATOM 739 N N . ILE A 1 91 ? -6.163 -2.646 9.931 1.00 96.94 91 ILE A N 1
ATOM 740 C CA . ILE A 1 91 ? -5.020 -3.565 10.058 1.00 96.94 91 ILE A CA 1
ATOM 741 C C . ILE A 1 91 ? -4.170 -3.653 8.793 1.00 96.94 91 ILE A C 1
ATOM 743 O O . ILE A 1 91 ? -3.010 -4.042 8.858 1.00 96.94 91 ILE A O 1
ATOM 747 N N . ALA A 1 92 ? -4.717 -3.283 7.636 1.00 97.19 92 ALA A N 1
ATOM 748 C CA . ALA A 1 92 ? -3.946 -3.161 6.407 1.00 97.19 92 ALA A CA 1
ATOM 749 C C . ALA A 1 92 ? -4.551 -2.101 5.484 1.00 97.19 92 ALA A C 1
ATOM 751 O O . ALA A 1 92 ? -5.751 -1.821 5.544 1.00 97.19 92 ALA A O 1
ATOM 752 N N . VAL A 1 93 ? -3.736 -1.548 4.592 1.00 96.50 93 VAL A N 1
ATOM 753 C CA . VAL A 1 93 ? -4.180 -0.653 3.518 1.00 96.50 93 VAL A CA 1
ATOM 754 C C . VAL A 1 93 ? -3.910 -1.289 2.160 1.00 96.50 93 VAL A C 1
ATOM 756 O O . VAL A 1 93 ? -2.850 -1.868 1.925 1.00 96.50 93 VAL A O 1
ATOM 759 N N . CYS A 1 94 ? -4.889 -1.205 1.264 1.00 96.19 94 CYS A N 1
ATOM 760 C CA . CYS A 1 94 ? -4.796 -1.687 -0.104 1.00 96.19 94 CYS A CA 1
ATOM 761 C C . CYS A 1 94 ? -4.631 -0.504 -1.060 1.00 96.19 94 CYS A C 1
ATOM 763 O O . CYS A 1 94 ? -5.510 0.355 -1.169 1.00 96.19 94 CYS A O 1
ATOM 765 N N . LEU A 1 95 ? -3.525 -0.508 -1.798 1.00 93.75 95 LEU A N 1
ATOM 766 C CA . LEU A 1 95 ? -3.202 0.479 -2.819 1.00 93.75 95 LEU A CA 1
ATOM 767 C C . LEU A 1 95 ? -3.332 -0.160 -4.200 1.00 93.75 95 LEU A C 1
ATOM 769 O O . LEU A 1 95 ? -2.588 -1.076 -4.547 1.00 93.75 95 LEU A O 1
ATOM 773 N N . SER A 1 96 ? -4.270 0.329 -5.011 1.00 91.88 96 SER A N 1
ATOM 774 C CA . SER A 1 96 ? -4.299 0.004 -6.443 1.00 91.88 96 SER A CA 1
ATOM 775 C C . SER A 1 96 ? -3.208 0.776 -7.172 1.00 91.88 96 SER A C 1
ATOM 777 O O . SER A 1 96 ? -3.167 1.998 -7.059 1.00 91.88 96 SER A O 1
ATOM 779 N N . PHE A 1 97 ? -2.387 0.108 -7.983 1.00 87.88 97 PHE A N 1
ATOM 780 C CA . PHE A 1 97 ? -1.366 0.799 -8.774 1.00 87.88 97 PHE A CA 1
ATOM 781 C C . PHE A 1 97 ? -1.956 1.791 -9.774 1.00 87.88 97 PHE A C 1
ATOM 783 O O . PHE A 1 97 ? -1.338 2.802 -10.065 1.00 87.88 97 PHE A O 1
ATOM 790 N N . ARG A 1 98 ? -3.182 1.567 -10.251 1.00 86.56 98 ARG A N 1
ATOM 791 C CA . ARG A 1 98 ? -3.843 2.502 -11.169 1.00 86.56 98 ARG A CA 1
ATOM 792 C C . ARG A 1 98 ? -4.059 3.892 -10.559 1.00 86.56 98 ARG A C 1
ATOM 794 O O . ARG A 1 98 ? -4.117 4.869 -11.293 1.00 86.56 98 ARG A O 1
ATOM 801 N N . GLU A 1 99 ? -4.237 3.959 -9.246 1.00 86.31 99 GLU A N 1
ATOM 802 C CA . GLU A 1 99 ? -4.659 5.176 -8.541 1.00 86.31 99 GLU A CA 1
ATOM 803 C C . GLU A 1 99 ? -3.615 5.662 -7.529 1.00 86.31 99 GLU A C 1
ATOM 805 O O . GLU A 1 99 ? -3.574 6.840 -7.197 1.00 86.31 99 GLU A O 1
ATOM 810 N N . HIS A 1 100 ? -2.760 4.763 -7.040 1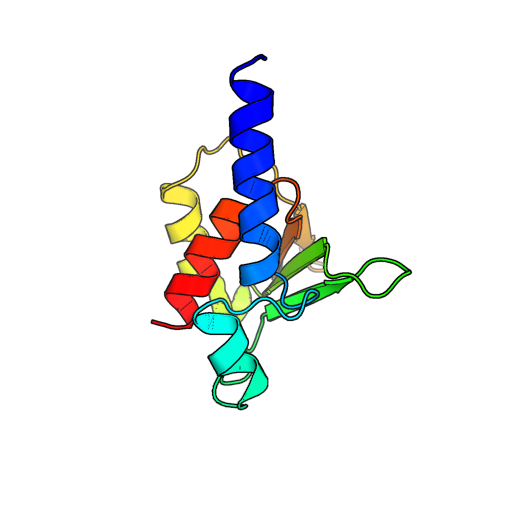.00 90.50 100 HIS A N 1
ATOM 811 C CA . HIS A 1 100 ? -1.909 4.986 -5.872 1.00 90.50 100 HIS A CA 1
ATOM 812 C C . HIS A 1 100 ? -0.438 4.650 -6.140 1.00 90.50 100 HIS A C 1
ATOM 814 O O . HIS A 1 100 ? 0.310 4.402 -5.192 1.00 90.50 100 HIS A O 1
ATOM 820 N N . LEU A 1 101 ? -0.007 4.603 -7.407 1.00 86.44 101 LEU A N 1
ATOM 821 C CA . LEU A 1 101 ? 1.362 4.204 -7.743 1.00 86.44 101 LEU A CA 1
ATOM 822 C C . LEU A 1 101 ? 2.399 5.081 -7.039 1.00 86.44 101 LEU A C 1
ATOM 824 O O . LEU A 1 101 ? 3.304 4.548 -6.415 1.00 86.44 101 LEU A O 1
ATOM 828 N N . GLN A 1 102 ? 2.229 6.403 -7.048 1.00 85.62 102 GLN A N 1
ATOM 829 C CA . GLN A 1 102 ? 3.172 7.338 -6.420 1.00 85.62 102 GLN A CA 1
ATOM 830 C C . GLN A 1 102 ? 3.296 7.134 -4.900 1.00 85.62 102 GLN A C 1
ATOM 832 O O . GLN A 1 102 ? 4.380 7.258 -4.331 1.00 85.62 102 GLN A O 1
ATOM 837 N N . ILE A 1 103 ? 2.197 6.759 -4.238 1.00 90.31 103 ILE A N 1
ATOM 838 C CA . ILE A 1 103 ? 2.195 6.418 -2.810 1.00 90.31 103 ILE A CA 1
ATOM 839 C C . ILE A 1 103 ? 2.994 5.134 -2.590 1.00 90.31 103 ILE A C 1
ATOM 841 O O . ILE A 1 103 ? 3.843 5.072 -1.699 1.00 90.31 103 ILE A O 1
ATOM 845 N N . TRP A 1 104 ? 2.755 4.119 -3.427 1.00 90.88 104 TRP A N 1
ATOM 846 C CA . TRP A 1 104 ? 3.505 2.870 -3.366 1.00 90.88 104 TRP A CA 1
ATOM 847 C C . TRP A 1 104 ? 4.999 3.085 -3.614 1.00 90.88 104 TRP A C 1
ATOM 849 O O . TRP A 1 104 ? 5.801 2.576 -2.840 1.00 90.88 104 TRP A O 1
ATOM 859 N N . GLN A 1 105 ? 5.378 3.875 -4.620 1.00 86.62 105 GLN A N 1
ATOM 860 C CA . GLN A 1 105 ? 6.776 4.189 -4.924 1.00 86.62 105 GLN A CA 1
ATOM 861 C C . GLN A 1 105 ? 7.493 4.769 -3.711 1.00 86.62 105 GLN A C 1
ATOM 863 O O . GLN A 1 105 ? 8.521 4.243 -3.297 1.00 86.62 105 GLN A O 1
ATOM 868 N N . LYS A 1 106 ? 6.899 5.786 -3.077 1.00 87.62 106 LYS A N 1
ATOM 869 C CA . LYS A 1 106 ? 7.470 6.412 -1.884 1.00 87.62 106 LYS A CA 1
ATOM 870 C C . LYS A 1 106 ? 7.660 5.415 -0.738 1.00 87.62 106 LYS A C 1
ATOM 872 O O . LYS A 1 106 ? 8.708 5.416 -0.089 1.00 87.62 106 LYS A O 1
ATOM 877 N N . ILE A 1 107 ? 6.661 4.571 -0.483 1.00 89.94 107 ILE A N 1
ATOM 878 C CA . ILE A 1 107 ? 6.742 3.532 0.554 1.00 89.94 107 ILE A CA 1
ATOM 879 C C . ILE A 1 107 ? 7.858 2.551 0.209 1.00 89.94 107 ILE A C 1
ATOM 881 O O . ILE A 1 107 ? 8.735 2.304 1.030 1.00 89.94 107 ILE A O 1
ATOM 885 N N . TYR A 1 108 ? 7.852 2.031 -1.013 1.00 86.75 108 TYR A N 1
ATOM 886 C CA . TYR A 1 108 ? 8.806 1.041 -1.480 1.00 86.75 108 TYR A CA 1
ATOM 887 C C . TYR A 1 108 ? 10.248 1.560 -1.438 1.00 86.75 108 TYR A C 1
ATOM 889 O O . TYR A 1 108 ? 11.105 0.896 -0.861 1.00 86.75 108 TYR A O 1
ATOM 897 N N . ASP A 1 109 ? 10.502 2.770 -1.944 1.00 84.88 109 ASP A N 1
ATOM 898 C CA . ASP A 1 109 ? 11.812 3.426 -1.873 1.00 84.88 109 ASP A CA 1
ATOM 899 C C . ASP A 1 109 ? 12.285 3.606 -0.424 1.00 84.88 109 ASP A C 1
ATOM 901 O O . ASP A 1 109 ? 13.470 3.455 -0.141 1.00 84.88 109 ASP A O 1
ATOM 905 N N . THR A 1 110 ? 11.368 3.860 0.514 1.00 86.88 110 THR A N 1
ATOM 906 C CA . THR A 1 110 ? 11.705 3.955 1.943 1.00 86.88 110 THR A CA 1
ATOM 907 C C . THR A 1 110 ? 12.036 2.592 2.556 1.00 86.88 110 THR A C 1
ATOM 909 O O . THR A 1 110 ? 12.896 2.507 3.427 1.00 86.88 110 THR A O 1
ATOM 912 N N . LEU A 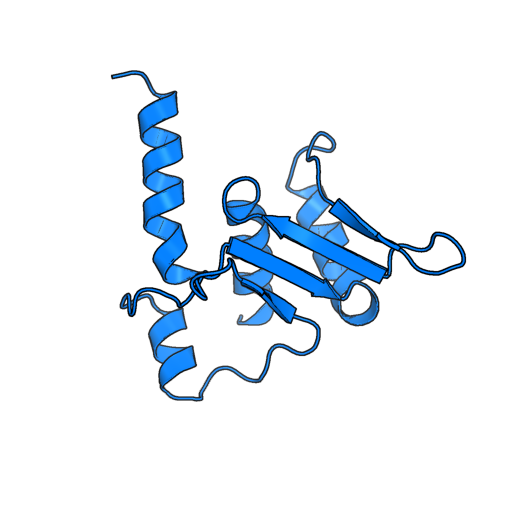1 111 ? 11.377 1.517 2.114 1.00 83.56 111 LEU A N 1
ATOM 913 C CA . LEU A 1 111 ? 11.601 0.159 2.628 1.00 83.56 111 LEU A CA 1
ATOM 914 C C . LEU A 1 111 ? 12.941 -0.448 2.193 1.00 83.56 111 LEU A C 1
ATOM 916 O O . LEU A 1 111 ? 13.425 -1.379 2.837 1.00 83.56 111 LEU A O 1
ATOM 920 N N . ILE A 1 112 ? 13.507 0.034 1.087 1.00 76.88 112 ILE A N 1
ATOM 921 C CA . ILE A 1 112 ? 14.718 -0.522 0.463 1.00 76.88 112 ILE A CA 1
ATOM 922 C C . ILE A 1 112 ? 15.943 0.402 0.541 1.00 76.88 112 ILE A C 1
ATOM 924 O O . ILE A 1 112 ? 17.010 0.007 0.063 1.00 76.88 112 ILE A O 1
ATOM 928 N N . ALA A 1 113 ? 15.784 1.616 1.080 1.00 74.31 113 ALA A N 1
ATOM 929 C CA . ALA A 1 113 ? 16.877 2.547 1.371 1.00 74.31 113 ALA A CA 1
ATOM 930 C C . ALA A 1 113 ? 17.748 2.047 2.535 1.00 74.31 113 ALA A C 1
ATOM 932 O O . ALA A 1 113 ? 18.987 2.205 2.427 1.00 74.31 113 ALA A O 1
#

Foldseek 3Di:
DDPVVVVLVVLVVCCCQQQLPPCDPDPVNVCVVVVNDDPPPQKDFDADPVRGGFWIKGFCVVCVVVLVVLVVVPDPPDDWDFDADPVRHGGITIDGSSRCVVSSVSSVVVSVD

Sequence (113 aa):
MNKANTELNQDLDMLDEYDFTGGVRGKYYQQYQNGNIKPLKGIQFVTDTKGRKTGVLIDLNEYQYLWDECLKTFDESVKVQYLVDSQGEKIAVCLSFREHLQIWQKIYDTLIA

Organism: Gloeothece citriformis (strain PCC 7424) (NCBI:txid65393)

Radius of gyration: 14.78 Å; chains: 1; bounding box: 33×31×43 Å

Secondary structure (DSSP, 8-state):
--HHHHHHHHHHHHHHHHS--S----HHHHHHHTT-S---TTEEEEE-TTS-EEEEEEEHHHHHHHHHHHHTTS-TT---EEEE-TTS-EEEEEEEHHHHHHHHHHHHHHHH-

pLDDT: mean 77.1, std 18.51, range [35.84, 97.19]